Protein AF-A0A0F9NA94-F1 (afdb_monomer)

Solvent-accessible surface area (backbone atoms only — not comparable to full-atom values): 3820 Å² total; per-residue (Å²): 137,80,92,78,82,58,81,84,76,50,57,65,69,57,56,52,50,40,49,53,52,17,50,56,54,10,64,77,67,78,43,93,46,53,50,70,54,52,52,54,49,54,52,49,53,51,48,53,52,54,53,53,52,55,65,74,65,53,83,77,86,128

Sequence (62 aa):
MRNVICISDFPLALHEWVKEEAKRRGEGTGRRYAVALVFQEAVRDLKAKLDNHAEEAGPSPE

Radius of gyration: 16.12 Å; Cα contacts (8 Å, |Δi|>4): 19; chains: 1; bounding box: 29×26×49 Å

pLDDT: mean 81.13, std 13.59, range [47.38, 95.25]

Foldseek 3Di:
DDDDDDPVNDDPVVLVVLVVVQVVVCVVVVHRGDSVVSVVVVVVVVVVVVVVVVVVVPPDDD

Organism: NCBI:txid412755

Secondary structure (DSSP, 8-state):
---PPPGGGS-HHHHHHHHHHHHHHHHHHTSPPPHHHHHHHHHHHHHHHHHHHHHHT-PPP-

Structure (mmCIF, N/CA/C/O backbone):
data_AF-A0A0F9NA94-F1
#
_entry.id   AF-A0A0F9NA94-F1
#
loop_
_atom_site.group_PDB
_atom_site.id
_atom_site.type_symbol
_atom_site.label_atom_id
_atom_site.label_alt_id
_atom_site.label_comp_id
_atom_site.label_asym_id
_atom_site.label_entity_id
_atom_site.label_seq_id
_atom_site.pdbx_PDB_ins_code
_atom_site.Cartn_x
_atom_site.Cartn_y
_atom_site.Cartn_z
_atom_site.occupancy
_atom_site.B_iso_or_equiv
_atom_site.auth_seq_id
_atom_site.auth_comp_id
_atom_site.auth_asym_id
_atom_site.auth_atom_id
_atom_site.pdbx_PDB_model_num
ATOM 1 N N . MET A 1 1 ? -10.783 -8.973 -20.036 1.00 47.38 1 MET A N 1
ATOM 2 C CA . MET A 1 1 ? -10.370 -9.597 -18.758 1.00 47.38 1 MET A CA 1
ATOM 3 C C . MET A 1 1 ? -9.886 -8.502 -17.829 1.00 47.38 1 MET A C 1
ATOM 5 O O . MET A 1 1 ? -9.079 -7.691 -18.260 1.00 47.38 1 MET A O 1
ATOM 9 N N . ARG A 1 2 ? -10.407 -8.425 -16.601 1.00 57.94 2 ARG A N 1
ATOM 10 C CA . ARG A 1 2 ? -9.924 -7.477 -15.590 1.00 57.94 2 ARG A CA 1
ATOM 11 C C . ARG A 1 2 ? -8.919 -8.235 -14.727 1.00 57.94 2 ARG A C 1
ATOM 13 O O . ARG A 1 2 ? -9.312 -9.200 -14.084 1.00 57.94 2 ARG A O 1
ATOM 20 N N . ASN A 1 3 ? -7.647 -7.846 -14.760 1.00 64.62 3 ASN A N 1
ATOM 21 C CA . ASN A 1 3 ? -6.642 -8.418 -13.865 1.00 64.62 3 ASN A CA 1
ATOM 22 C C . ASN A 1 3 ? -6.962 -7.939 -12.445 1.00 64.62 3 ASN A C 1
ATOM 24 O O . ASN A 1 3 ? -6.755 -6.771 -12.119 1.00 64.62 3 ASN A O 1
ATOM 28 N N . VAL A 1 4 ? -7.561 -8.818 -11.643 1.00 65.50 4 VAL A N 1
ATOM 29 C CA . VAL A 1 4 ? -7.820 -8.594 -10.220 1.00 65.50 4 VAL A CA 1
ATOM 30 C C . VAL A 1 4 ? -6.752 -9.368 -9.465 1.00 65.50 4 VAL A C 1
ATOM 32 O O . VAL A 1 4 ? -6.644 -10.576 -9.638 1.00 65.50 4 VAL A O 1
ATOM 35 N N . ILE A 1 5 ? -5.956 -8.665 -8.666 1.00 66.00 5 ILE A N 1
ATOM 36 C CA . ILE A 1 5 ? -4.971 -9.270 -7.767 1.00 66.00 5 ILE A CA 1
ATOM 37 C C . ILE A 1 5 ? -5.577 -9.216 -6.370 1.00 66.00 5 ILE A C 1
ATOM 39 O O . ILE A 1 5 ? -5.949 -8.132 -5.906 1.00 66.00 5 ILE A O 1
ATOM 43 N N . CYS A 1 6 ? -5.719 -10.365 -5.714 1.00 71.56 6 CYS A N 1
ATOM 44 C CA . CYS A 1 6 ? -6.211 -10.409 -4.347 1.00 71.56 6 CYS A CA 1
ATOM 45 C C . CYS A 1 6 ? -5.054 -10.135 -3.385 1.00 71.56 6 CYS A C 1
ATOM 47 O O . CYS A 1 6 ? -3.934 -10.594 -3.579 1.00 71.56 6 CYS A O 1
ATOM 49 N N . ILE A 1 7 ? -5.328 -9.417 -2.292 1.00 67.88 7 ILE A N 1
ATOM 50 C CA . ILE A 1 7 ? -4.307 -9.135 -1.266 1.00 67.88 7 ILE A CA 1
ATOM 51 C C . ILE A 1 7 ? -3.758 -10.438 -0.649 1.00 67.88 7 ILE A C 1
ATOM 53 O O . ILE A 1 7 ? -2.615 -10.474 -0.204 1.00 67.88 7 ILE A O 1
ATOM 57 N N . SER A 1 8 ? -4.552 -11.514 -0.660 1.00 70.88 8 SER A N 1
ATOM 58 C CA . SER A 1 8 ? -4.143 -12.861 -0.244 1.00 70.88 8 SER A CA 1
ATOM 59 C C . SER A 1 8 ? -3.024 -13.465 -1.090 1.00 70.88 8 SER A C 1
ATOM 61 O O . SER A 1 8 ? -2.345 -14.367 -0.614 1.00 70.88 8 SER A O 1
ATOM 63 N N . ASP A 1 9 ? -2.837 -12.982 -2.318 1.00 79.56 9 ASP A N 1
ATOM 64 C CA . ASP A 1 9 ? -1.841 -13.511 -3.251 1.00 79.56 9 ASP A CA 1
ATOM 65 C C . ASP A 1 9 ? -0.455 -12.898 -2.997 1.00 79.56 9 ASP A C 1
ATOM 67 O O . ASP A 1 9 ? 0.543 -13.321 -3.582 1.00 79.56 9 ASP A O 1
ATOM 71 N N . PHE A 1 10 ? -0.374 -11.893 -2.118 1.00 77.25 10 PHE A N 1
ATOM 72 C CA . PHE A 1 10 ? 0.889 -11.275 -1.752 1.00 77.25 10 PHE A CA 1
ATOM 73 C C . PHE A 1 10 ? 1.666 -12.116 -0.736 1.00 77.25 10 PHE A C 1
ATOM 75 O O . PHE A 1 10 ? 1.076 -12.694 0.182 1.00 77.25 10 PHE A O 1
ATOM 82 N N . PRO A 1 11 ? 3.010 -12.117 -0.825 1.00 88.19 11 PRO A N 1
ATOM 83 C CA . PRO A 1 11 ? 3.852 -12.679 0.220 1.00 88.19 11 PRO A CA 1
ATOM 84 C C . PRO A 1 11 ? 3.496 -12.096 1.592 1.00 88.19 11 PRO A C 1
ATOM 86 O O . PRO A 1 11 ? 3.276 -10.889 1.721 1.00 88.19 11 PRO A O 1
ATOM 89 N N . LEU A 1 12 ? 3.500 -12.938 2.629 1.00 86.81 12 LEU A N 1
ATOM 90 C CA . LEU A 1 12 ? 3.148 -12.530 3.994 1.00 86.81 12 LEU A CA 1
ATOM 91 C C . LEU A 1 12 ? 3.955 -11.311 4.463 1.00 86.81 12 LEU A C 1
ATOM 93 O O . LEU A 1 12 ? 3.374 -10.357 4.971 1.00 86.81 12 LEU A O 1
ATOM 97 N N . ALA A 1 13 ? 5.263 -11.304 4.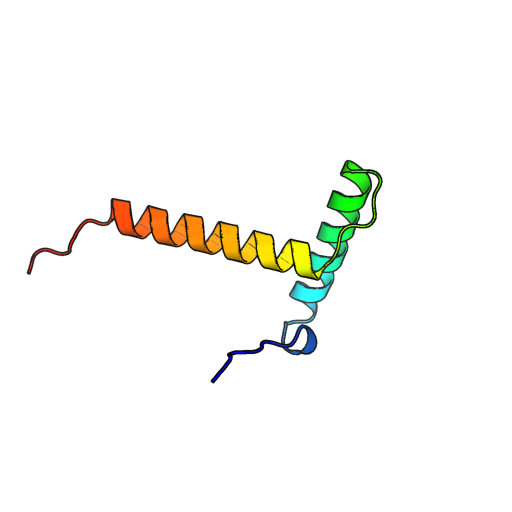200 1.00 89.06 13 ALA A N 1
ATOM 98 C CA . ALA A 1 13 ? 6.148 -10.195 4.553 1.00 89.06 13 ALA A CA 1
ATOM 99 C C . ALA A 1 13 ? 5.717 -8.860 3.917 1.00 89.06 13 ALA A C 1
ATOM 101 O O . ALA A 1 13 ? 5.780 -7.814 4.557 1.00 89.06 13 ALA A O 1
ATOM 102 N N . LEU A 1 14 ? 5.223 -8.885 2.672 1.00 86.19 14 LEU A N 1
ATOM 103 C CA . LEU A 1 14 ? 4.705 -7.687 2.012 1.00 86.19 14 LEU A CA 1
ATOM 104 C C .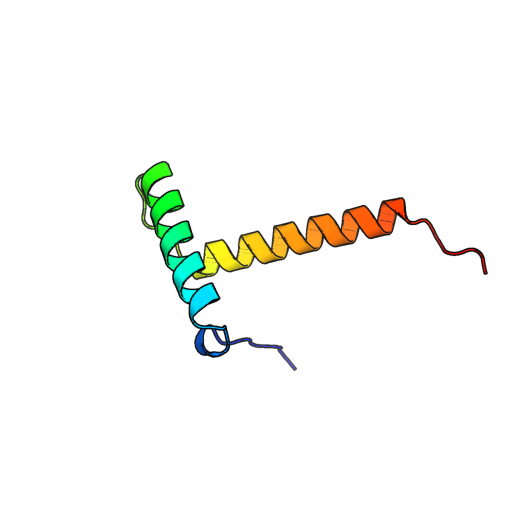 LEU A 1 14 ? 3.401 -7.226 2.673 1.00 86.19 14 LEU A C 1
ATOM 106 O O . LEU A 1 14 ? 3.208 -6.036 2.902 1.00 86.19 14 LEU A O 1
ATOM 110 N N . HIS A 1 15 ? 2.517 -8.157 3.026 1.00 85.62 15 HIS A N 1
ATOM 111 C CA . HIS A 1 15 ? 1.275 -7.829 3.721 1.00 85.62 15 HIS A CA 1
ATOM 112 C C . HIS A 1 15 ? 1.523 -7.224 5.114 1.00 85.62 15 HIS A C 1
ATOM 114 O O . HIS A 1 15 ? 0.843 -6.266 5.492 1.00 85.62 15 HIS A O 1
ATOM 120 N N . GLU A 1 16 ? 2.489 -7.750 5.869 1.00 90.38 16 GLU A N 1
ATOM 121 C CA . GLU A 1 16 ? 2.905 -7.205 7.167 1.00 90.38 16 GLU A CA 1
ATOM 122 C C . GLU A 1 16 ? 3.482 -5.800 7.020 1.00 90.38 16 GLU A C 1
ATOM 124 O O . GLU A 1 16 ? 2.993 -4.872 7.666 1.00 90.38 16 GLU A O 1
ATOM 129 N N . TRP A 1 17 ? 4.415 -5.617 6.085 1.00 90.81 17 TRP A N 1
ATOM 130 C CA . TRP A 1 17 ? 5.000 -4.311 5.801 1.00 90.81 17 TRP A CA 1
ATOM 131 C C . TRP A 1 17 ? 3.935 -3.255 5.464 1.00 90.81 17 TRP A C 1
ATOM 133 O O . TRP A 1 17 ? 3.951 -2.152 6.010 1.00 90.81 17 TRP A O 1
ATOM 143 N N . VAL A 1 18 ? 2.940 -3.589 4.631 1.00 90.19 18 VAL A N 1
ATOM 144 C CA . VAL A 1 18 ? 1.876 -2.631 4.284 1.00 90.19 18 VAL A CA 1
ATOM 145 C C . VAL A 1 18 ? 0.998 -2.275 5.488 1.00 90.19 18 VAL A C 1
ATOM 147 O O . VAL A 1 18 ? 0.545 -1.132 5.602 1.00 90.19 18 VAL A O 1
ATOM 150 N N . LYS A 1 19 ? 0.753 -3.211 6.412 1.00 91.31 19 LYS A N 1
ATOM 151 C CA . LYS A 1 19 ? 0.018 -2.908 7.652 1.00 91.31 19 LYS A CA 1
ATOM 152 C C . LYS A 1 19 ? 0.788 -1.938 8.540 1.00 91.31 19 LYS A C 1
ATOM 154 O O . LYS A 1 19 ? 0.183 -1.004 9.070 1.00 91.31 19 LYS A O 1
ATOM 159 N N . GLU A 1 20 ? 2.090 -2.149 8.697 1.00 94.38 20 GLU A N 1
ATOM 160 C CA . GLU A 1 20 ? 2.957 -1.261 9.476 1.00 94.38 20 GLU A CA 1
ATOM 161 C C . GLU A 1 20 ? 3.013 0.137 8.862 1.00 94.38 20 GLU A C 1
ATOM 163 O O . GLU A 1 20 ? 2.830 1.137 9.559 1.00 94.38 20 GLU A O 1
ATOM 168 N N . GLU A 1 21 ? 3.156 0.216 7.542 1.00 94.00 21 GLU A N 1
ATOM 169 C CA . GLU A 1 21 ? 3.202 1.487 6.829 1.00 94.00 21 GLU A CA 1
ATOM 170 C C . GLU A 1 21 ? 1.862 2.237 6.899 1.00 94.00 21 GLU A C 1
ATOM 172 O O . GLU A 1 21 ? 1.829 3.451 7.121 1.00 94.00 21 GLU A O 1
ATOM 177 N N . ALA A 1 22 ? 0.737 1.523 6.798 1.00 93.50 22 ALA A N 1
ATOM 178 C CA . ALA A 1 22 ? -0.585 2.108 7.007 1.00 93.50 22 ALA A CA 1
ATOM 179 C C . ALA A 1 22 ? -0.738 2.656 8.435 1.00 93.50 22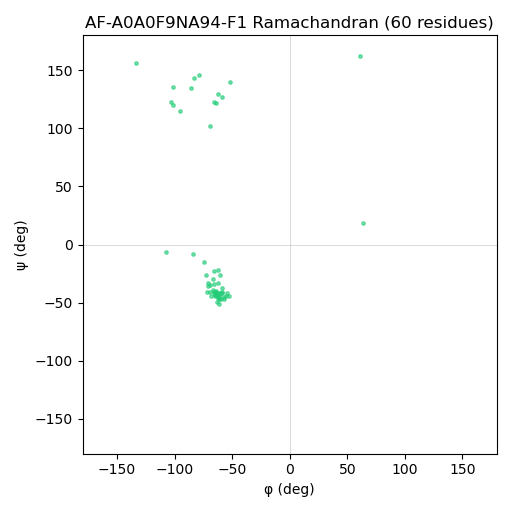 ALA A C 1
ATOM 181 O O . ALA A 1 22 ? -1.256 3.757 8.623 1.00 93.50 22 ALA A O 1
ATOM 182 N N . LYS A 1 23 ? -0.252 1.931 9.449 1.00 94.94 23 LYS A N 1
ATOM 183 C CA . LYS A 1 23 ? -0.260 2.407 10.838 1.00 94.94 23 LYS A CA 1
ATOM 184 C C . LYS A 1 23 ? 0.564 3.690 10.985 1.00 94.94 23 LYS A C 1
ATOM 186 O O . LYS A 1 23 ? 0.028 4.689 11.456 1.00 94.94 23 LYS A O 1
ATOM 191 N N . ARG A 1 24 ? 1.808 3.695 10.500 1.00 95.25 24 ARG A N 1
ATOM 192 C CA . ARG A 1 24 ? 2.725 4.846 10.563 1.00 95.25 24 ARG A CA 1
ATOM 193 C C . ARG A 1 24 ? 2.136 6.101 9.906 1.00 95.25 24 ARG A C 1
ATOM 195 O O . ARG A 1 24 ? 2.194 7.194 10.466 1.00 95.25 24 ARG A O 1
ATOM 202 N N . ARG A 1 25 ? 1.529 5.963 8.721 1.00 93.00 25 ARG A N 1
ATOM 203 C CA . ARG A 1 25 ? 0.854 7.077 8.020 1.00 93.00 25 ARG A CA 1
ATOM 204 C C . ARG A 1 25 ? -0.416 7.532 8.732 1.00 93.00 25 ARG A C 1
ATOM 206 O O . ARG A 1 25 ? -0.740 8.721 8.734 1.00 93.00 25 ARG A O 1
ATOM 213 N N . GLY A 1 26 ? -1.133 6.596 9.348 1.00 93.00 26 GLY A N 1
ATOM 214 C CA . GLY A 1 26 ? -2.304 6.910 10.151 1.00 93.00 26 GLY A CA 1
ATOM 215 C C . GLY A 1 26 ? -1.962 7.730 11.393 1.00 93.00 26 GLY A C 1
ATOM 216 O O . GLY A 1 26 ? -2.628 8.722 11.678 1.00 93.00 26 GLY A O 1
ATOM 217 N N . GLU A 1 27 ? -0.868 7.385 12.073 1.00 93.81 27 GLU A N 1
ATOM 218 C CA . GLU A 1 27 ? -0.328 8.153 13.202 1.00 93.81 27 GLU A CA 1
ATOM 219 C C . GLU A 1 27 ? 0.058 9.577 12.780 1.00 93.81 27 GLU A C 1
ATOM 221 O O . GLU A 1 27 ? -0.326 10.536 13.444 1.00 93.81 27 GLU A O 1
ATOM 226 N N . GLY A 1 28 ? 0.717 9.735 11.627 1.00 91.50 28 GLY A N 1
ATOM 227 C CA . GLY A 1 28 ? 1.093 11.053 11.101 1.00 91.50 28 GLY A CA 1
ATOM 228 C C . GLY A 1 28 ? -0.085 11.954 10.704 1.00 91.50 28 GLY A C 1
ATOM 229 O O . GLY A 1 28 ? 0.058 13.172 10.669 1.00 91.50 28 GLY A O 1
ATOM 230 N N . THR A 1 29 ? -1.256 11.378 10.417 1.00 89.31 29 THR A N 1
ATOM 231 C CA . THR A 1 29 ? -2.463 12.122 10.002 1.00 89.31 29 THR A CA 1
ATOM 232 C C . THR A 1 29 ? -3.546 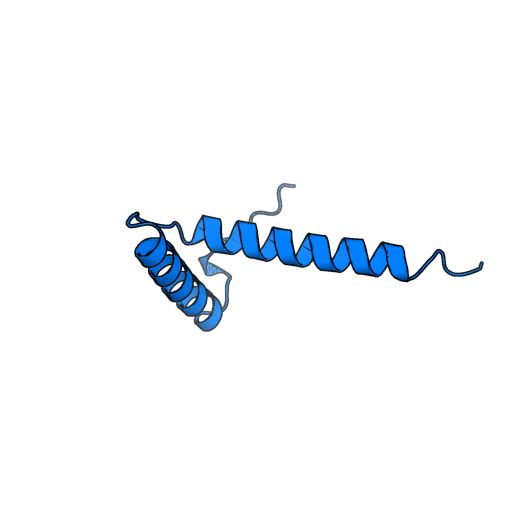12.180 11.082 1.00 89.31 29 THR A C 1
ATOM 234 O O . THR A 1 29 ? -4.565 12.848 10.895 1.00 89.31 29 THR A O 1
ATOM 237 N N . GLY A 1 30 ? -3.360 11.467 12.199 1.00 90.25 30 GLY A N 1
ATOM 238 C CA . GLY A 1 30 ? -4.371 11.290 13.244 1.00 90.25 30 GLY A CA 1
ATOM 239 C C . GLY A 1 30 ? -5.623 10.536 12.777 1.00 90.25 30 GLY A C 1
ATOM 240 O O . GLY A 1 30 ? -6.680 10.652 13.398 1.00 90.25 30 GLY A O 1
ATOM 24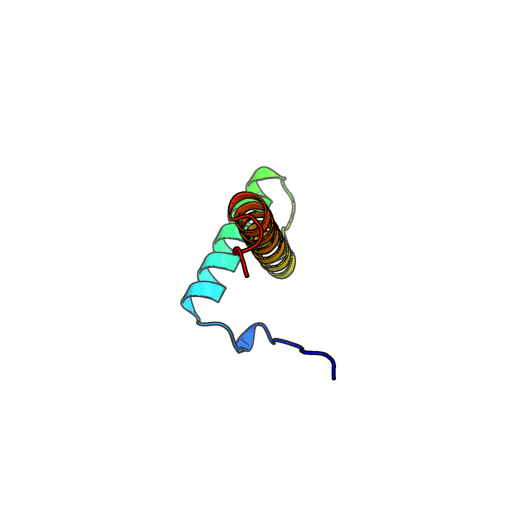1 N N . ARG A 1 31 ? -5.553 9.802 11.658 1.00 89.25 31 ARG A N 1
ATOM 242 C CA . ARG A 1 31 ? -6.697 9.112 11.039 1.00 89.25 31 ARG A CA 1
ATOM 243 C C . ARG A 1 31 ? -6.332 7.689 10.654 1.00 89.25 31 ARG A C 1
ATOM 245 O O . ARG A 1 31 ? -5.179 7.366 10.410 1.00 89.25 31 ARG A O 1
ATOM 252 N N . ARG A 1 32 ? -7.334 6.815 10.542 1.00 88.94 32 ARG A N 1
ATOM 253 C CA . ARG A 1 32 ? -7.109 5.461 10.024 1.00 88.94 32 ARG A CA 1
ATOM 254 C C . ARG A 1 32 ? -6.699 5.540 8.553 1.00 88.94 32 ARG A C 1
ATOM 256 O O . ARG A 1 32 ? -7.461 6.042 7.731 1.00 88.94 32 ARG A O 1
ATOM 263 N N . TYR A 1 33 ? -5.533 4.993 8.232 1.00 90.94 33 TYR A N 1
ATOM 264 C CA . TYR A 1 33 ? -5.037 4.898 6.864 1.00 90.94 33 TYR A CA 1
ATOM 265 C C . TYR A 1 33 ? -5.252 3.476 6.327 1.00 90.94 33 TYR A C 1
ATOM 267 O O . TYR A 1 33 ? -5.049 2.492 7.041 1.00 90.94 33 TYR A O 1
ATOM 275 N N . ALA A 1 34 ? -5.732 3.350 5.090 1.00 90.31 34 ALA A N 1
ATOM 276 C CA . ALA A 1 34 ? -6.108 2.057 4.525 1.00 90.31 34 ALA A CA 1
ATOM 277 C C . ALA A 1 34 ? -4.903 1.332 3.904 1.00 90.31 34 ALA A C 1
ATOM 279 O O . ALA A 1 34 ? -4.169 1.908 3.109 1.00 90.31 34 ALA A O 1
ATOM 280 N N . VAL A 1 35 ? -4.768 0.032 4.184 1.00 88.62 35 VAL A N 1
ATOM 281 C CA . VAL A 1 35 ? -3.754 -0.862 3.579 1.00 88.62 35 VAL A CA 1
ATOM 282 C C . VAL A 1 35 ? -3.820 -0.827 2.046 1.00 88.62 35 VAL A C 1
ATOM 284 O O . VAL A 1 35 ? -2.795 -0.734 1.379 1.00 88.62 35 VAL A O 1
ATOM 287 N N . ALA A 1 36 ? -5.028 -0.824 1.474 1.00 86.56 36 ALA A N 1
ATOM 288 C CA . ALA A 1 36 ? -5.216 -0.736 0.024 1.00 86.56 36 ALA A CA 1
ATOM 289 C C . ALA A 1 36 ? -4.681 0.580 -0.572 1.00 86.56 36 ALA A C 1
ATOM 291 O O . ALA A 1 36 ? -4.180 0.586 -1.693 1.00 86.56 36 ALA A O 1
ATOM 292 N N . LEU A 1 37 ? -4.755 1.682 0.185 1.00 89.19 37 LEU A N 1
ATOM 293 C CA . LEU A 1 37 ? -4.268 2.986 -0.261 1.00 89.19 37 LEU A CA 1
ATOM 294 C C . LEU A 1 37 ? -2.736 3.021 -0.303 1.00 89.19 37 LEU A C 1
ATOM 296 O O . LEU A 1 37 ? -2.171 3.497 -1.281 1.00 89.19 37 LEU A O 1
ATOM 300 N N . VAL A 1 38 ? -2.071 2.428 0.697 1.00 90.88 38 VAL A N 1
ATOM 301 C CA . VAL A 1 38 ? -0.605 2.271 0.701 1.00 90.88 38 VAL A CA 1
ATOM 302 C C . VAL A 1 38 ? -0.136 1.513 -0.544 1.00 90.88 38 VAL A C 1
ATOM 304 O O . VAL A 1 38 ? 0.785 1.959 -1.224 1.00 90.88 38 VAL A O 1
ATOM 307 N N . PHE A 1 39 ? -0.796 0.401 -0.883 1.00 85.94 39 PHE A N 1
ATOM 308 C CA . PHE A 1 39 ? -0.480 -0.358 -2.097 1.00 85.94 39 PHE A CA 1
ATOM 309 C C . PHE A 1 39 ? -0.681 0.467 -3.370 1.00 85.94 39 PHE A C 1
ATOM 311 O O . PHE A 1 39 ? 0.182 0.471 -4.246 1.00 85.94 39 PHE A O 1
ATOM 318 N N . GLN A 1 40 ? -1.812 1.165 -3.483 1.00 87.31 40 GLN A N 1
ATOM 319 C CA . GLN A 1 40 ? -2.121 1.964 -4.665 1.00 87.31 40 GLN A CA 1
ATOM 320 C C . GLN A 1 40 ? -1.081 3.067 -4.898 1.00 87.31 40 GLN A C 1
ATOM 322 O O . GLN A 1 40 ? -0.679 3.303 -6.038 1.00 87.31 40 GLN A O 1
ATOM 327 N N . GLU A 1 41 ? -0.644 3.736 -3.832 1.00 91.06 41 GLU A N 1
ATOM 328 C CA . GLU A 1 41 ? 0.383 4.773 -3.907 1.00 91.06 41 GLU A CA 1
ATOM 329 C C . GLU A 1 41 ? 1.753 4.190 -4.259 1.00 91.06 41 GLU A C 1
ATOM 331 O O . GLU A 1 41 ? 2.392 4.691 -5.177 1.00 91.06 41 GLU A O 1
ATOM 336 N N . ALA A 1 42 ? 2.157 3.070 -3.650 1.00 87.81 42 ALA A N 1
ATOM 337 C CA . ALA A 1 42 ? 3.416 2.404 -3.989 1.00 87.81 42 ALA A CA 1
ATOM 338 C C . ALA A 1 42 ? 3.486 1.986 -5.471 1.00 87.81 42 ALA A C 1
ATOM 340 O O . ALA A 1 42 ? 4.517 2.155 -6.122 1.00 87.81 42 ALA A O 1
ATOM 341 N N . VAL A 1 43 ? 2.379 1.479 -6.031 1.00 86.62 43 VAL A N 1
ATOM 342 C CA . VAL A 1 43 ? 2.288 1.144 -7.463 1.00 86.62 43 VAL A CA 1
ATOM 343 C C . VAL A 1 43 ? 2.376 2.397 -8.333 1.00 86.62 43 VAL A C 1
ATOM 345 O O . VAL A 1 43 ? 3.041 2.375 -9.368 1.00 86.62 43 VAL A O 1
ATOM 348 N N . ARG A 1 44 ? 1.728 3.496 -7.928 1.00 90.38 44 ARG A N 1
ATOM 349 C CA . ARG A 1 44 ? 1.794 4.772 -8.653 1.00 90.38 44 ARG A CA 1
ATOM 350 C C . ARG A 1 44 ? 3.215 5.332 -8.664 1.00 90.38 44 ARG A C 1
ATOM 352 O O . ARG A 1 44 ? 3.680 5.744 -9.722 1.00 90.38 44 ARG A O 1
ATOM 359 N N . ASP A 1 45 ? 3.904 5.287 -7.529 1.00 90.69 45 ASP A N 1
ATOM 360 C CA . ASP A 1 45 ? 5.285 5.752 -7.398 1.00 90.69 45 ASP A CA 1
ATOM 361 C C . ASP A 1 45 ? 6.243 4.901 -8.234 1.00 90.69 45 ASP A C 1
ATOM 363 O O . ASP A 1 45 ? 7.127 5.432 -8.906 1.00 90.69 45 ASP A O 1
ATOM 367 N N . LEU A 1 46 ? 6.056 3.577 -8.236 1.00 88.38 46 LEU A N 1
ATOM 368 C CA . LEU A 1 46 ? 6.824 2.679 -9.094 1.00 88.38 46 LEU A CA 1
ATOM 369 C C . LEU A 1 46 ? 6.592 2.998 -10.573 1.00 88.38 46 LEU A C 1
ATOM 371 O O . LEU A 1 46 ? 7.555 3.100 -11.327 1.00 88.38 46 LEU A O 1
ATOM 375 N N . LYS A 1 47 ? 5.333 3.194 -10.980 1.00 88.62 47 LYS A N 1
ATOM 376 C CA . LYS A 1 47 ? 5.003 3.576 -12.354 1.00 88.62 47 LYS A CA 1
ATOM 377 C C . LYS A 1 47 ? 5.665 4.897 -12.744 1.00 88.62 47 LYS A C 1
ATOM 379 O O . LYS A 1 47 ? 6.292 4.945 -13.790 1.00 88.62 47 LYS A O 1
ATOM 384 N N . ALA A 1 48 ? 5.589 5.922 -11.897 1.00 91.56 48 ALA A N 1
ATOM 385 C CA . ALA A 1 48 ? 6.226 7.210 -12.165 1.00 91.56 48 ALA A CA 1
ATOM 386 C C . ALA A 1 48 ? 7.746 7.072 -12.350 1.00 91.56 48 ALA A C 1
ATOM 388 O O . ALA A 1 48 ? 8.311 7.649 -13.270 1.00 91.56 48 ALA A O 1
ATOM 389 N N . LYS A 1 49 ? 8.410 6.254 -11.523 1.0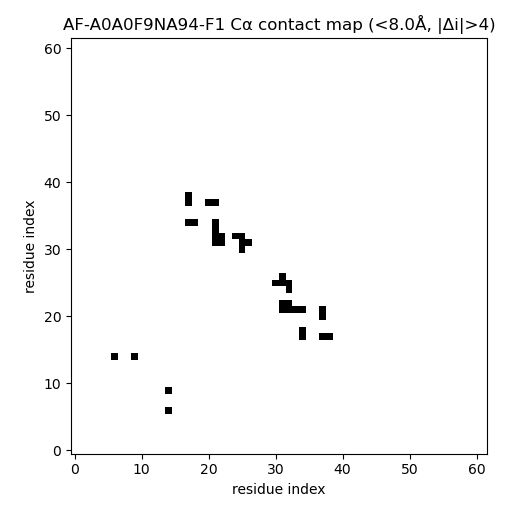0 90.31 49 LYS A N 1
ATOM 390 C CA . LYS A 1 49 ? 9.843 5.964 -11.687 1.00 90.31 49 LYS A CA 1
ATOM 391 C C . LYS A 1 49 ? 10.141 5.269 -13.015 1.00 90.31 49 LYS A C 1
ATOM 393 O O . LYS A 1 49 ? 11.086 5.651 -13.691 1.00 90.31 49 LYS A O 1
ATOM 398 N N . LEU A 1 50 ? 9.351 4.260 -13.379 1.00 87.62 50 LEU A N 1
ATOM 399 C CA . LEU A 1 50 ? 9.529 3.526 -14.635 1.00 87.62 50 LEU A CA 1
ATOM 400 C C . LEU A 1 50 ? 9.293 4.416 -15.859 1.00 87.62 50 LEU A C 1
ATOM 402 O O . LEU A 1 50 ? 10.075 4.357 -16.802 1.00 87.62 50 LEU A O 1
ATOM 406 N N . ASP A 1 51 ? 8.251 5.246 -15.826 1.00 87.31 51 ASP A N 1
ATOM 407 C CA . ASP A 1 51 ? 7.926 6.169 -16.912 1.00 87.31 51 ASP A CA 1
ATOM 408 C C . ASP A 1 51 ? 9.047 7.222 -17.077 1.00 87.31 51 ASP A C 1
ATOM 410 O O . ASP A 1 51 ? 9.525 7.432 -18.187 1.00 87.31 51 ASP A O 1
ATOM 414 N N . ASN A 1 52 ? 9.566 7.790 -15.979 1.00 82.31 52 ASN A N 1
ATOM 415 C CA . ASN A 1 52 ? 10.683 8.747 -16.026 1.00 82.31 52 ASN A CA 1
ATOM 416 C C . ASN A 1 52 ? 11.985 8.118 -16.558 1.00 82.31 52 ASN A C 1
ATOM 418 O O . ASN A 1 52 ? 12.702 8.738 -17.338 1.00 82.31 52 ASN A O 1
ATOM 422 N N . HIS A 1 53 ? 12.291 6.873 -16.174 1.00 71.19 53 HIS A N 1
ATOM 423 C CA . HIS A 1 53 ? 13.447 6.152 -16.719 1.00 71.19 53 HIS A CA 1
ATOM 424 C C . HIS A 1 53 ? 13.298 5.833 -18.213 1.00 71.19 53 HIS A C 1
ATOM 426 O O . HIS A 1 53 ? 14.300 5.759 -18.922 1.00 71.19 53 HIS A O 1
A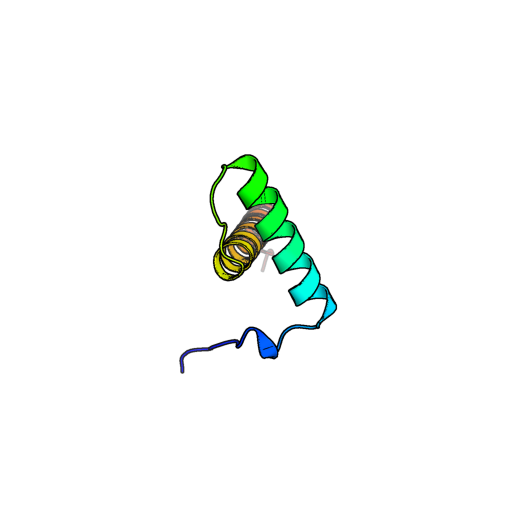TOM 432 N N . ALA A 1 54 ? 12.071 5.645 -18.704 1.00 62.53 54 ALA A N 1
ATOM 433 C CA . ALA A 1 54 ? 11.815 5.438 -20.126 1.00 62.53 54 ALA A CA 1
ATOM 434 C C . ALA A 1 54 ? 12.025 6.724 -20.947 1.00 62.53 54 ALA A C 1
ATOM 436 O O . ALA A 1 54 ? 12.492 6.645 -22.081 1.00 62.53 54 ALA A O 1
ATOM 437 N N . GLU A 1 55 ? 11.736 7.898 -20.378 1.00 60.31 55 GLU A N 1
ATOM 438 C CA . GLU A 1 55 ? 11.998 9.191 -21.027 1.00 60.31 55 GLU A CA 1
ATOM 439 C C . GLU A 1 55 ? 13.500 9.524 -21.097 1.00 60.31 55 GLU A C 1
ATOM 441 O O . GLU A 1 55 ? 13.961 10.061 -22.105 1.00 60.31 55 GLU A O 1
ATOM 446 N N . GLU A 1 56 ? 14.288 9.151 -20.082 1.00 58.91 56 GLU A N 1
ATOM 447 C CA . GLU A 1 56 ? 15.749 9.347 -20.072 1.00 58.91 56 GLU A CA 1
ATOM 448 C C . GLU A 1 56 ? 16.505 8.404 -21.02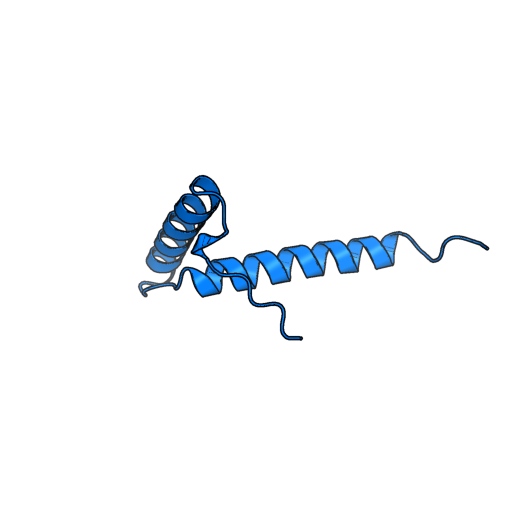5 1.00 58.91 56 GLU A C 1
ATOM 450 O O . GLU A 1 56 ? 17.594 8.740 -21.491 1.00 58.91 56 GLU A O 1
ATOM 455 N N . ALA A 1 57 ? 15.945 7.229 -21.334 1.00 56.50 57 ALA A N 1
ATOM 456 C CA . ALA A 1 57 ? 16.608 6.223 -22.165 1.00 56.50 57 ALA A CA 1
ATOM 457 C C . ALA A 1 57 ? 16.652 6.573 -23.667 1.00 56.50 57 ALA A C 1
ATOM 459 O O . ALA A 1 57 ? 17.448 5.975 -24.392 1.00 56.50 57 ALA A O 1
ATOM 460 N N . GLY A 1 58 ? 15.850 7.544 -24.128 1.00 54.75 58 GLY A N 1
ATOM 461 C CA . GLY A 1 58 ? 15.728 7.919 -25.542 1.00 54.75 58 GLY A CA 1
ATOM 462 C C . GLY A 1 58 ? 15.228 6.773 -26.447 1.00 54.75 58 GLY A C 1
ATOM 463 O O . GLY A 1 58 ? 15.256 5.601 -26.069 1.00 54.75 58 GLY A O 1
ATOM 464 N N . PRO A 1 59 ? 14.736 7.060 -27.666 1.00 57.53 59 PRO A N 1
ATOM 465 C CA . PRO A 1 59 ? 14.485 5.996 -28.630 1.00 57.53 59 PRO A CA 1
ATOM 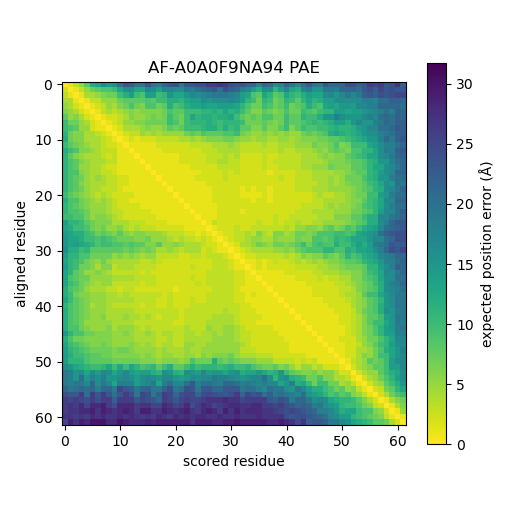466 C C . PRO A 1 59 ? 15.813 5.305 -28.971 1.00 57.53 59 PRO A C 1
ATOM 468 O O . PRO A 1 59 ? 16.803 5.963 -29.295 1.00 57.53 59 PRO A O 1
ATOM 471 N N . SER A 1 60 ? 15.830 3.972 -28.886 1.00 55.91 60 SER A N 1
ATOM 472 C CA . SER A 1 60 ? 16.941 3.164 -29.389 1.00 55.91 60 SER A CA 1
ATOM 473 C C . SER A 1 60 ? 17.100 3.458 -30.887 1.00 55.91 60 SER A C 1
ATOM 475 O O . SER A 1 60 ? 16.088 3.418 -31.591 1.00 55.91 60 SER A O 1
ATOM 477 N N . PRO A 1 61 ? 18.301 3.820 -31.378 1.00 57.47 61 PRO A N 1
ATOM 478 C CA . PRO A 1 61 ? 18.494 4.055 -32.801 1.00 57.47 61 PRO A CA 1
ATOM 479 C C . PRO A 1 61 ? 18.269 2.734 -33.545 1.00 57.47 61 PRO A C 1
ATOM 481 O O . PRO A 1 61 ? 18.920 1.736 -33.231 1.00 57.47 61 PRO A O 1
ATOM 484 N N . GLU A 1 62 ? 17.304 2.750 -34.468 1.00 54.28 62 GLU A N 1
ATOM 485 C CA . GLU A 1 62 ? 17.038 1.673 -35.433 1.00 54.28 62 GLU A CA 1
ATOM 486 C C . GLU A 1 62 ? 18.252 1.390 -36.330 1.00 54.28 62 GLU A C 1
ATOM 488 O O . GLU A 1 62 ? 18.972 2.354 -36.692 1.00 54.28 62 GLU A O 1
#

Nearest PDB structures (foldseek):
  4ne1-assembly1_K  TM=4.519E-01  e=8.373E+00  Homo sapiens

Mean predicted aligned error: 8.49 Å